Protein AF-A0A6N6SH75-F1 (afdb_monomer_lite)

Structure (mmCIF, N/CA/C/O backbone):
data_AF-A0A6N6SH75-F1
#
_entry.id   AF-A0A6N6SH75-F1
#
loop_
_atom_site.group_PDB
_atom_site.id
_atom_site.type_symbol
_atom_site.label_atom_id
_atom_site.label_alt_id
_atom_site.label_comp_id
_atom_site.label_asym_id
_atom_site.label_entity_id
_atom_site.label_seq_id
_atom_site.pdbx_PDB_ins_code
_atom_site.Cartn_x
_atom_site.Cartn_y
_atom_site.Cartn_z
_atom_site.occupancy
_atom_site.B_iso_or_equiv
_atom_site.auth_seq_id
_atom_site.auth_comp_id
_atom_site.auth_asym_id
_atom_site.auth_atom_id
_atom_site.pdbx_PDB_model_num
ATOM 1 N N . MET A 1 1 ? 6.442 15.340 -22.167 1.00 41.28 1 MET A N 1
ATOM 2 C CA . MET A 1 1 ? 5.627 14.402 -22.969 1.00 41.28 1 MET A CA 1
ATOM 3 C C . MET A 1 1 ? 4.673 13.742 -21.991 1.00 41.28 1 MET A C 1
ATOM 5 O O . MET A 1 1 ? 5.151 13.042 -21.114 1.00 41.28 1 MET A O 1
ATOM 9 N N . VAL A 1 2 ? 3.385 14.087 -22.024 1.00 42.88 2 VAL A N 1
ATOM 10 C CA . VAL A 1 2 ? 2.399 13.571 -21.059 1.00 42.88 2 VAL A CA 1
ATOM 11 C C . VAL A 1 2 ? 2.099 12.123 -21.434 1.00 42.88 2 VAL A C 1
ATOM 13 O O . VAL A 1 2 ? 1.645 11.872 -22.548 1.00 42.88 2 VAL A O 1
ATOM 16 N N . MET A 1 3 ? 2.388 11.175 -20.542 1.00 45.66 3 MET A N 1
ATOM 17 C CA . MET A 1 3 ? 1.937 9.798 -20.711 1.00 45.66 3 MET A CA 1
ATOM 18 C C . MET A 1 3 ? 0.421 9.770 -20.529 1.00 45.66 3 MET A C 1
ATOM 20 O O . MET A 1 3 ? -0.081 9.806 -19.408 1.00 45.66 3 MET A O 1
ATOM 24 N N . GLN A 1 4 ? -0.323 9.748 -21.632 1.00 48.97 4 GLN A N 1
ATOM 25 C CA . GLN A 1 4 ? -1.736 9.409 -21.560 1.00 48.97 4 GLN A CA 1
ATOM 26 C C . GLN A 1 4 ? -1.831 7.902 -21.333 1.00 48.97 4 GLN A C 1
ATOM 28 O O . GLN A 1 4 ? -1.408 7.116 -22.180 1.00 48.97 4 GLN A O 1
ATOM 33 N N . ALA A 1 5 ? -2.330 7.512 -20.159 1.00 52.41 5 ALA A N 1
ATOM 34 C CA . ALA A 1 5 ? -2.765 6.146 -19.920 1.00 52.41 5 ALA A CA 1
ATOM 35 C C . ALA A 1 5 ? -3.809 5.809 -20.988 1.00 52.41 5 ALA A C 1
ATOM 37 O O . ALA A 1 5 ? -4.775 6.554 -21.139 1.00 52.41 5 ALA A O 1
ATOM 38 N N . ASP A 1 6 ? -3.599 4.740 -21.754 1.00 53.56 6 ASP A N 1
ATOM 39 C CA . ASP A 1 6 ? -4.618 4.270 -22.684 1.00 53.56 6 ASP A CA 1
ATOM 40 C C . ASP A 1 6 ? -5.764 3.658 -21.856 1.00 53.56 6 ASP A C 1
ATOM 42 O O . ASP A 1 6 ? -5.556 2.623 -21.211 1.00 53.56 6 ASP A O 1
ATOM 46 N N . PRO A 1 7 ? -6.967 4.262 -21.835 1.00 52.47 7 PRO A N 1
ATOM 47 C CA . PRO A 1 7 ? -8.089 3.739 -21.061 1.00 52.47 7 PRO A CA 1
ATOM 48 C C . PRO A 1 7 ? -8.544 2.351 -21.546 1.00 52.47 7 PRO A C 1
ATOM 50 O O . PRO A 1 7 ? -9.263 1.654 -20.827 1.00 52.47 7 PRO A O 1
ATOM 53 N N . SER A 1 8 ? -8.084 1.894 -22.720 1.00 56.03 8 SER A N 1
ATOM 54 C CA . SER A 1 8 ? -8.333 0.541 -23.227 1.00 56.03 8 SER A CA 1
ATOM 55 C C . SER A 1 8 ? -7.762 -0.573 -22.338 1.00 56.03 8 SER A C 1
ATOM 57 O O . SER A 1 8 ? -8.239 -1.706 -22.407 1.00 56.03 8 SER A O 1
ATOM 59 N N . LEU A 1 9 ? -6.806 -0.263 -21.449 1.00 58.62 9 LEU A N 1
ATOM 60 C CA . LEU A 1 9 ? -6.208 -1.232 -20.521 1.00 58.62 9 LEU A CA 1
ATOM 61 C C . LEU A 1 9 ? -7.244 -1.863 -19.573 1.00 58.62 9 LEU A C 1
ATOM 63 O O . LEU A 1 9 ? -7.082 -3.019 -19.183 1.00 58.62 9 LEU A O 1
ATOM 67 N N . PHE A 1 10 ? -8.316 -1.130 -19.245 1.00 58.97 10 PHE A N 1
ATOM 68 C CA . PHE A 1 10 ? -9.349 -1.554 -18.288 1.00 58.97 10 PHE A CA 1
ATOM 69 C C . PHE A 1 10 ? -10.788 -1.452 -18.825 1.00 58.97 10 PHE A C 1
ATOM 71 O O . PHE A 1 10 ? -11.728 -1.869 -18.145 1.00 58.97 10 PHE A O 1
ATOM 78 N N . ALA A 1 11 ? -10.981 -0.947 -20.049 1.00 52.94 11 ALA A N 1
ATOM 79 C CA . ALA A 1 11 ? -12.293 -0.624 -20.627 1.00 52.94 11 ALA A CA 1
ATOM 80 C C . ALA A 1 11 ? -13.285 -1.804 -20.730 1.00 52.94 11 ALA A C 1
ATOM 82 O O . ALA A 1 11 ? -14.482 -1.584 -20.900 1.00 52.94 11 ALA A O 1
ATOM 83 N N . HIS A 1 12 ? -12.819 -3.052 -20.623 1.00 55.47 12 HIS A N 1
ATOM 84 C CA . HIS A 1 12 ? -13.656 -4.257 -20.716 1.00 55.47 12 HIS A CA 1
ATOM 85 C C . HIS A 1 12 ? -13.972 -4.920 -19.369 1.00 55.47 12 HIS A C 1
ATOM 87 O O . HIS A 1 12 ? -14.556 -6.000 -19.349 1.00 55.47 12 HIS A O 1
ATOM 93 N N . VAL A 1 13 ? -13.575 -4.302 -18.254 1.00 56.38 13 VAL A N 1
ATOM 94 C CA . VAL A 1 13 ? -13.548 -4.971 -16.947 1.00 56.38 13 VAL A CA 1
ATOM 95 C C . VAL A 1 13 ? -14.612 -4.439 -15.977 1.00 56.38 13 VAL A C 1
ATOM 97 O O . VAL A 1 13 ? -15.114 -5.186 -15.140 1.00 56.38 13 VAL A O 1
ATOM 100 N N . ALA A 1 14 ? -15.011 -3.171 -16.105 1.00 61.25 14 ALA A N 1
ATOM 101 C CA . ALA A 1 14 ? -15.915 -2.516 -15.162 1.00 61.25 14 ALA A CA 1
ATOM 102 C C . ALA A 1 14 ? -17.378 -2.969 -15.322 1.00 61.25 14 ALA A C 1
ATOM 104 O O . ALA A 1 14 ? -18.126 -2.434 -16.138 1.00 61.25 14 ALA A O 1
ATOM 105 N N . SER A 1 15 ? -17.794 -3.938 -14.510 1.00 67.69 15 SER A N 1
ATOM 106 C CA . SER A 1 15 ? -19.168 -4.457 -14.458 1.00 67.69 15 SER A CA 1
ATOM 107 C C . SER A 1 15 ? -19.945 -3.944 -13.238 1.00 67.69 15 SER A C 1
ATOM 109 O O . SER A 1 15 ? -21.175 -4.000 -13.229 1.00 67.69 15 SER A O 1
ATOM 111 N N . THR A 1 16 ? -19.248 -3.441 -12.209 1.00 79.12 16 THR A N 1
ATOM 112 C CA . THR A 1 16 ? -19.844 -2.918 -10.965 1.00 79.12 16 THR A CA 1
ATOM 113 C C . THR A 1 16 ? -19.185 -1.604 -10.509 1.00 79.12 16 THR A C 1
ATOM 115 O O . THR A 1 16 ? -18.045 -1.327 -10.896 1.00 79.12 16 THR A O 1
ATOM 118 N N . PRO A 1 17 ? -19.855 -0.786 -9.668 1.00 78.31 17 PRO A N 1
ATOM 119 C CA . PRO A 1 17 ? -19.279 0.447 -9.115 1.00 78.31 17 PRO A CA 1
ATOM 120 C C . PRO A 1 17 ? -17.969 0.237 -8.340 1.00 78.31 17 PRO A C 1
ATOM 122 O O . PRO A 1 17 ? -17.066 1.068 -8.406 1.00 78.31 17 PRO A O 1
ATOM 125 N N . GLU A 1 18 ? -17.829 -0.885 -7.636 1.00 77.75 18 GLU A N 1
ATOM 126 C CA . GLU A 1 18 ? -16.611 -1.238 -6.900 1.00 77.75 18 GLU A CA 1
ATOM 127 C C . GLU A 1 18 ? -15.439 -1.480 -7.854 1.00 77.75 18 GLU A C 1
ATOM 129 O O . GLU A 1 18 ? -14.319 -1.049 -7.586 1.00 77.75 18 GLU A O 1
ATOM 134 N N . GLN A 1 19 ? -15.692 -2.122 -8.997 1.00 79.25 19 GLN A N 1
ATOM 135 C CA . GLN A 1 19 ? -14.670 -2.335 -10.020 1.00 79.25 19 GLN A CA 1
ATOM 136 C C . GLN A 1 19 ? -14.250 -1.019 -10.679 1.00 79.25 19 GLN A C 1
ATOM 138 O O . GLN A 1 19 ? -13.064 -0.836 -10.942 1.00 79.25 19 GLN A O 1
ATOM 143 N N . VAL A 1 20 ? -15.187 -0.083 -10.882 1.00 76.31 20 VAL A N 1
ATOM 144 C CA . VAL A 1 20 ? -14.868 1.278 -11.347 1.00 76.31 20 VAL A CA 1
ATOM 145 C C . VAL A 1 20 ? -13.926 1.968 -10.362 1.00 76.31 20 VAL A C 1
ATOM 147 O O . VAL A 1 20 ? -12.883 2.460 -10.776 1.00 76.31 20 VAL A O 1
ATOM 150 N N . LEU A 1 21 ? -14.229 1.937 -9.059 1.00 79.50 21 LEU A N 1
ATOM 151 C CA . LEU A 1 21 ? -13.360 2.528 -8.036 1.00 79.50 21 LEU A CA 1
ATOM 152 C C . LEU A 1 21 ? -11.950 1.922 -8.055 1.00 79.50 21 LEU A C 1
ATOM 154 O O . LEU A 1 21 ? -10.962 2.646 -7.969 1.00 79.50 21 LEU A O 1
ATOM 158 N N . ILE A 1 22 ? -11.845 0.598 -8.179 1.00 79.75 22 ILE A N 1
ATOM 159 C CA . ILE A 1 22 ? -10.547 -0.082 -8.248 1.00 79.75 22 ILE A CA 1
ATOM 160 C C . ILE A 1 22 ? -9.762 0.355 -9.490 1.00 79.75 22 ILE A C 1
ATOM 162 O O . ILE A 1 22 ? -8.563 0.614 -9.394 1.00 79.75 22 ILE A O 1
ATOM 166 N N . ILE A 1 23 ? -10.426 0.461 -10.643 1.00 76.62 23 ILE A N 1
ATOM 167 C CA . ILE A 1 23 ? -9.802 0.930 -11.885 1.00 76.62 23 ILE A CA 1
ATOM 168 C C . ILE A 1 23 ? -9.304 2.368 -11.726 1.00 76.62 23 ILE A C 1
ATOM 170 O O . ILE A 1 23 ? -8.176 2.646 -12.118 1.00 76.62 23 ILE A O 1
ATOM 174 N N . GLU A 1 24 ? -10.074 3.253 -11.093 1.00 76.50 24 GLU A N 1
ATOM 175 C CA . GLU A 1 24 ? -9.647 4.630 -10.811 1.00 76.50 24 GLU A CA 1
ATOM 176 C C . GLU A 1 24 ? -8.410 4.681 -9.902 1.00 76.50 24 GLU A C 1
ATOM 178 O O . GLU A 1 24 ? -7.480 5.435 -10.174 1.00 76.50 24 GLU A O 1
ATOM 183 N N . VAL A 1 25 ? -8.331 3.833 -8.867 1.00 84.88 25 VAL A N 1
ATOM 184 C CA . VAL A 1 25 ? -7.130 3.730 -8.012 1.00 84.88 25 VAL A CA 1
ATOM 185 C C . VAL A 1 25 ? -5.909 3.285 -8.822 1.00 84.88 25 VAL A C 1
ATOM 187 O O . VAL A 1 25 ? -4.819 3.834 -8.657 1.00 84.88 25 VAL A O 1
ATOM 190 N N . LEU A 1 26 ? -6.078 2.308 -9.717 1.00 84.06 26 LEU A N 1
ATOM 191 C CA . LEU A 1 26 ? -5.003 1.843 -10.595 1.00 84.06 26 LEU A CA 1
ATOM 192 C C . LEU A 1 26 ? -4.592 2.934 -11.597 1.00 84.06 26 LEU A C 1
ATOM 194 O O . LEU A 1 26 ? -3.402 3.175 -11.779 1.00 84.06 26 LEU A O 1
ATOM 198 N N . LEU A 1 27 ? -5.544 3.629 -12.219 1.00 80.38 27 LEU A N 1
ATOM 199 C CA . LEU A 1 27 ? -5.259 4.727 -13.145 1.00 80.38 27 LEU A CA 1
ATOM 200 C C . LEU A 1 27 ? -4.560 5.893 -12.446 1.00 80.38 27 LEU A C 1
ATOM 202 O O . LEU A 1 27 ? -3.592 6.419 -12.991 1.00 80.38 27 LEU A O 1
ATOM 206 N N . LEU A 1 28 ? -4.978 6.248 -11.230 1.00 84.31 28 LEU A N 1
ATOM 207 C CA . LEU A 1 28 ? -4.316 7.264 -10.416 1.00 84.31 28 LEU A CA 1
ATOM 208 C C . LEU A 1 28 ? -2.853 6.889 -10.155 1.00 84.31 28 LEU A C 1
ATOM 210 O O . LEU A 1 28 ? -1.958 7.651 -10.510 1.00 84.31 28 LEU A O 1
ATOM 214 N N . ALA A 1 29 ? -2.600 5.672 -9.664 1.00 86.69 29 ALA A N 1
ATOM 215 C CA . ALA A 1 29 ? -1.239 5.186 -9.440 1.00 86.69 29 ALA A CA 1
ATOM 216 C C . ALA A 1 29 ? -0.402 5.156 -10.732 1.00 86.69 29 ALA A C 1
ATOM 218 O O . ALA A 1 29 ? 0.823 5.238 -10.689 1.00 86.69 29 ALA A O 1
ATOM 219 N N . PHE A 1 30 ? -1.025 4.982 -11.901 1.00 83.25 30 PHE A N 1
ATOM 220 C CA . PHE A 1 30 ? -0.339 5.071 -13.190 1.00 83.25 30 PHE A CA 1
ATOM 221 C C . PHE A 1 30 ? -0.034 6.523 -13.581 1.00 83.25 30 PHE A C 1
ATOM 223 O O . PHE A 1 30 ? 1.071 6.814 -14.034 1.00 83.25 30 PHE A O 1
ATOM 230 N N . HIS A 1 31 ? -0.972 7.449 -13.385 1.00 81.81 31 HIS A N 1
ATOM 231 C CA . HIS A 1 31 ? -0.759 8.875 -13.637 1.00 81.81 31 HIS A CA 1
ATOM 232 C C . HIS A 1 31 ? 0.325 9.470 -12.734 1.00 81.81 31 HIS A C 1
ATOM 234 O O . HIS A 1 31 ? 1.144 10.263 -13.206 1.00 81.81 31 HIS A O 1
ATOM 240 N N . ASP A 1 32 ? 0.398 9.017 -11.484 1.00 87.38 32 ASP A N 1
ATOM 241 C CA . ASP A 1 32 ? 1.394 9.445 -10.502 1.00 87.38 32 ASP A CA 1
ATOM 242 C C . ASP A 1 32 ? 2.841 9.136 -10.925 1.00 87.38 32 ASP A C 1
ATOM 244 O O . ASP A 1 32 ? 3.768 9.821 -10.491 1.00 87.38 32 ASP A O 1
ATOM 248 N N . LEU A 1 33 ? 3.061 8.205 -11.866 1.00 83.44 33 LEU A N 1
ATOM 249 C CA . LEU A 1 33 ? 4.378 7.987 -12.487 1.00 83.44 33 LEU A CA 1
ATOM 250 C C . LEU A 1 33 ? 4.914 9.237 -13.202 1.00 83.44 33 LEU A C 1
ATOM 252 O O . LEU A 1 33 ? 6.126 9.400 -13.338 1.00 83.44 33 LEU A O 1
ATOM 256 N N . SER A 1 34 ? 4.019 10.108 -13.675 1.00 82.19 34 SER A N 1
ATOM 257 C CA . SER A 1 34 ? 4.353 11.375 -14.335 1.00 82.19 34 SER A CA 1
ATOM 258 C C . SER A 1 34 ? 4.268 12.585 -13.399 1.00 82.19 34 SER A C 1
ATOM 260 O O . SER A 1 34 ? 4.419 13.712 -13.868 1.00 82.19 34 SER A O 1
ATOM 262 N N . SER A 1 35 ? 4.013 12.382 -12.101 1.00 79.38 35 SER A N 1
ATOM 263 C CA . SER A 1 35 ? 3.948 13.469 -11.119 1.00 79.38 35 SER A CA 1
ATOM 264 C C . SER A 1 35 ? 5.274 14.225 -11.059 1.00 79.38 35 SER A C 1
ATOM 266 O O . SER A 1 35 ? 6.336 13.615 -11.170 1.00 79.38 35 SER A O 1
ATOM 268 N N . GLU A 1 36 ? 5.239 15.545 -10.861 1.00 83.75 36 GLU A N 1
ATOM 269 C CA . GLU A 1 36 ? 6.446 16.358 -10.637 1.00 83.75 36 GLU A CA 1
ATOM 270 C C . GLU A 1 36 ? 7.033 16.129 -9.233 1.00 83.75 36 GLU A C 1
ATOM 272 O O . GLU A 1 36 ? 8.240 16.287 -9.028 1.00 83.75 36 GLU A O 1
ATOM 277 N N . HIS A 1 37 ? 6.197 15.677 -8.297 1.00 79.69 37 HIS A N 1
ATOM 278 C CA . HIS A 1 37 ? 6.549 15.376 -6.915 1.00 79.69 37 HIS A CA 1
ATOM 279 C C . HIS A 1 37 ? 7.263 14.017 -6.812 1.00 79.69 37 HIS A C 1
ATOM 281 O O . HIS A 1 37 ? 6.711 12.977 -7.174 1.00 79.69 37 HIS A O 1
ATOM 287 N N . GLU A 1 38 ? 8.516 14.029 -6.344 1.00 80.75 38 GLU A N 1
ATOM 288 C CA . GLU A 1 38 ? 9.392 12.844 -6.288 1.00 80.75 38 GLU A CA 1
ATOM 289 C C . GLU A 1 38 ? 8.875 11.752 -5.344 1.00 80.75 38 GLU A C 1
ATOM 291 O O . GLU A 1 38 ? 9.011 10.571 -5.639 1.00 80.75 38 GLU A O 1
ATOM 296 N N . ASP A 1 39 ? 8.271 12.132 -4.224 1.00 83.69 39 ASP A N 1
ATOM 297 C CA . ASP A 1 39 ? 7.631 11.235 -3.262 1.00 83.69 39 ASP A CA 1
ATOM 298 C C . ASP A 1 39 ? 6.458 10.475 -3.892 1.00 83.69 39 ASP A C 1
ATOM 300 O O . ASP A 1 39 ? 6.464 9.244 -3.899 1.00 83.69 39 ASP A O 1
ATOM 304 N N . ILE A 1 40 ? 5.527 11.196 -4.521 1.00 81.31 40 ILE A N 1
ATOM 305 C CA . ILE A 1 40 ? 4.378 10.608 -5.231 1.00 81.31 40 ILE A CA 1
ATOM 306 C C . ILE A 1 40 ? 4.858 9.682 -6.356 1.00 81.31 40 ILE A C 1
ATOM 308 O O . ILE A 1 40 ? 4.436 8.529 -6.466 1.00 81.31 40 ILE A O 1
ATOM 312 N N . ARG A 1 41 ? 5.805 10.161 -7.170 1.00 87.19 41 ARG A N 1
ATOM 313 C CA . ARG A 1 41 ? 6.372 9.390 -8.279 1.00 87.19 41 ARG A CA 1
ATOM 314 C C . ARG A 1 41 ? 7.091 8.129 -7.795 1.00 87.19 41 ARG A C 1
ATOM 316 O O . ARG A 1 41 ? 6.937 7.069 -8.397 1.00 87.19 41 ARG A O 1
ATOM 323 N N . SER A 1 42 ? 7.853 8.213 -6.707 1.00 83.75 42 SER A N 1
ATOM 324 C CA . SER A 1 42 ? 8.573 7.078 -6.114 1.00 83.75 42 SER A CA 1
ATOM 325 C C . SER A 1 42 ? 7.624 6.014 -5.552 1.00 83.75 42 SER A C 1
ATOM 327 O O . SER A 1 42 ? 7.858 4.809 -5.721 1.00 83.75 42 SER A O 1
ATOM 329 N N . GLU A 1 43 ? 6.511 6.428 -4.942 1.00 86.88 43 GLU A N 1
ATOM 330 C CA . GLU A 1 43 ? 5.462 5.510 -4.493 1.00 86.88 43 GLU A CA 1
ATOM 331 C C . GLU A 1 43 ? 4.774 4.817 -5.669 1.00 86.88 43 GLU A C 1
ATOM 333 O O . GLU A 1 43 ? 4.656 3.592 -5.654 1.00 86.88 43 GLU A O 1
ATOM 338 N N . ALA A 1 44 ? 4.422 5.549 -6.727 1.00 88.12 44 ALA A N 1
ATOM 339 C CA . ALA A 1 44 ? 3.858 4.980 -7.951 1.00 88.12 44 ALA A CA 1
ATOM 340 C C . ALA A 1 44 ? 4.815 3.984 -8.627 1.00 88.12 44 ALA A C 1
ATOM 342 O O . ALA A 1 44 ? 4.424 2.876 -9.009 1.00 88.12 44 ALA A O 1
ATOM 343 N N . VAL A 1 45 ? 6.104 4.328 -8.709 1.00 87.81 45 VAL A N 1
ATOM 344 C CA . VAL A 1 45 ? 7.150 3.416 -9.188 1.00 87.81 45 VAL A CA 1
ATOM 345 C C . VAL A 1 45 ? 7.207 2.171 -8.314 1.00 87.81 45 VAL A C 1
ATOM 347 O O . VAL A 1 45 ? 7.272 1.064 -8.845 1.00 87.81 45 VAL A O 1
ATOM 350 N N . SER A 1 46 ? 7.153 2.303 -6.990 1.00 89.62 46 SER A N 1
ATOM 351 C CA . SER A 1 46 ? 7.144 1.159 -6.071 1.00 89.62 46 SER A CA 1
ATOM 352 C C . SER A 1 46 ? 5.887 0.304 -6.244 1.00 89.62 46 SER A C 1
ATOM 354 O O . SER A 1 46 ? 5.977 -0.929 -6.266 1.00 89.62 46 SER A O 1
ATOM 356 N N . PHE A 1 47 ? 4.734 0.950 -6.429 1.00 92.12 47 PHE A N 1
ATOM 357 C CA . PHE A 1 47 ? 3.449 0.313 -6.671 1.00 92.12 47 PHE A CA 1
ATOM 358 C C . PHE A 1 47 ? 3.472 -0.552 -7.919 1.00 92.12 47 PHE A C 1
ATOM 360 O O . PHE A 1 47 ? 3.050 -1.700 -7.845 1.00 92.12 47 PHE A O 1
ATOM 367 N N . TRP A 1 48 ? 4.021 -0.070 -9.033 1.00 89.31 48 TRP A N 1
ATOM 368 C CA . TRP A 1 48 ? 4.058 -0.828 -10.283 1.00 89.31 48 TRP A CA 1
ATOM 369 C C . TRP A 1 48 ? 5.277 -1.742 -10.413 1.00 89.31 48 TRP A C 1
ATOM 371 O O . TRP A 1 48 ? 5.173 -2.872 -10.874 1.00 89.31 48 TRP A O 1
ATOM 381 N N . SER A 1 49 ? 6.465 -1.321 -9.999 1.00 85.81 49 SER A N 1
ATOM 382 C CA . SER A 1 49 ? 7.681 -2.101 -10.263 1.00 85.81 49 SER A CA 1
ATOM 383 C C . SER A 1 49 ? 7.872 -3.266 -9.291 1.00 85.81 49 SER A C 1
ATOM 385 O O . SER A 1 49 ? 8.400 -4.314 -9.695 1.00 85.81 49 SER A O 1
ATOM 387 N N . SER A 1 50 ? 7.413 -3.130 -8.040 1.00 87.31 50 SER A N 1
ATOM 388 C CA . SER A 1 50 ? 7.758 -4.086 -6.994 1.00 87.31 50 SER A CA 1
ATOM 389 C C . SER A 1 50 ? 7.177 -5.480 -7.249 1.00 87.31 50 SER A C 1
ATOM 391 O O . SER A 1 50 ? 5.994 -5.654 -7.564 1.00 87.31 50 SER A O 1
ATOM 393 N N . ARG A 1 51 ? 8.023 -6.503 -7.080 1.00 84.12 51 ARG A N 1
ATOM 394 C CA . ARG A 1 51 ? 7.647 -7.925 -7.170 1.00 84.12 51 ARG A CA 1
ATOM 395 C C . ARG A 1 51 ? 7.167 -8.493 -5.826 1.00 84.12 51 ARG A C 1
ATOM 397 O O . ARG A 1 51 ? 6.562 -9.565 -5.793 1.00 84.12 51 ARG A O 1
ATOM 404 N N . ASN A 1 52 ? 7.433 -7.804 -4.718 1.00 84.75 52 ASN A N 1
ATOM 405 C CA . ASN A 1 52 ? 7.223 -8.300 -3.360 1.00 84.75 52 ASN A CA 1
ATOM 406 C C . ASN A 1 52 ? 6.985 -7.131 -2.381 1.00 84.75 52 ASN A C 1
ATOM 408 O O . ASN A 1 52 ? 7.247 -5.974 -2.687 1.00 84.75 52 ASN A O 1
ATOM 412 N N . GLY A 1 53 ? 6.452 -7.424 -1.194 1.00 87.25 53 GLY A N 1
ATOM 413 C CA . GLY A 1 53 ? 6.104 -6.405 -0.194 1.00 87.25 53 GLY A CA 1
ATOM 414 C C . GLY A 1 53 ? 4.635 -5.978 -0.236 1.00 87.25 53 GLY A C 1
ATOM 415 O O . GLY A 1 53 ? 3.799 -6.628 -0.862 1.00 87.25 53 GLY A O 1
ATOM 416 N N . GLU A 1 54 ? 4.301 -4.922 0.504 1.00 87.25 54 GLU A N 1
ATOM 417 C CA . GLU A 1 54 ? 2.916 -4.462 0.686 1.00 87.25 54 GLU A CA 1
ATOM 418 C C . GLU A 1 54 ? 2.295 -3.946 -0.601 1.00 87.25 54 GLU A C 1
ATOM 420 O O . GLU A 1 54 ? 1.216 -4.405 -0.963 1.00 87.25 54 GLU A O 1
ATOM 425 N N . TRP A 1 55 ? 3.018 -3.118 -1.349 1.00 91.19 55 TRP A N 1
ATOM 426 C CA . TRP A 1 55 ? 2.532 -2.603 -2.623 1.00 91.19 55 TRP A CA 1
ATOM 427 C C . TRP A 1 55 ? 2.217 -3.695 -3.642 1.00 91.19 55 TRP A C 1
ATOM 429 O O . TRP A 1 55 ? 1.136 -3.702 -4.223 1.00 91.19 55 TRP A O 1
ATOM 439 N N . ALA A 1 56 ? 3.103 -4.684 -3.788 1.00 89.94 56 ALA A N 1
ATOM 440 C CA . ALA A 1 56 ? 2.857 -5.821 -4.671 1.00 89.94 56 ALA A CA 1
ATOM 441 C C . ALA A 1 56 ? 1.639 -6.652 -4.222 1.00 89.94 56 ALA A C 1
ATOM 443 O O . ALA A 1 56 ? 0.872 -7.119 -5.058 1.00 89.94 56 ALA A O 1
ATOM 444 N N . ARG A 1 57 ? 1.432 -6.829 -2.906 1.00 91.31 57 ARG A N 1
ATOM 445 C CA . ARG A 1 57 ? 0.237 -7.511 -2.370 1.00 91.31 57 ARG A CA 1
ATOM 446 C C . ARG A 1 57 ? -1.039 -6.715 -2.638 1.00 91.31 57 ARG A C 1
ATOM 448 O O . ARG A 1 57 ? -2.027 -7.306 -3.057 1.00 91.31 57 ARG A O 1
ATOM 455 N N . HIS A 1 58 ? -1.005 -5.403 -2.421 1.00 91.19 58 HIS A N 1
ATOM 456 C CA . HIS A 1 58 ? -2.152 -4.524 -2.622 1.00 91.19 58 HIS A CA 1
ATOM 457 C C . HIS A 1 58 ? -2.551 -4.471 -4.101 1.00 91.19 58 HIS A C 1
ATOM 459 O O . HIS A 1 58 ? -3.708 -4.698 -4.431 1.00 91.19 58 HIS A O 1
ATOM 465 N N . ARG A 1 59 ? -1.579 -4.294 -5.003 1.00 94.44 59 ARG A N 1
ATOM 466 C CA . ARG A 1 59 ? -1.799 -4.329 -6.453 1.00 94.44 59 ARG A CA 1
ATOM 467 C C . ARG A 1 59 ? -2.416 -5.652 -6.911 1.00 94.44 59 ARG A C 1
ATOM 469 O O . ARG A 1 59 ? -3.420 -5.632 -7.612 1.00 94.44 59 ARG A O 1
ATOM 476 N N . ARG A 1 60 ? -1.878 -6.798 -6.469 1.00 93.56 60 ARG A N 1
ATOM 477 C CA . ARG A 1 60 ? -2.445 -8.128 -6.774 1.00 93.56 60 ARG A CA 1
ATOM 478 C C . ARG A 1 60 ? -3.882 -8.280 -6.297 1.00 93.56 60 ARG A C 1
ATOM 480 O O . ARG A 1 60 ? -4.685 -8.866 -7.010 1.00 93.56 60 ARG A O 1
ATOM 487 N N . LEU A 1 61 ? -4.191 -7.777 -5.101 1.00 92.06 61 LEU A N 1
ATOM 488 C CA . LEU A 1 61 ? -5.549 -7.799 -4.566 1.00 92.06 61 LEU A CA 1
ATOM 489 C C . LEU A 1 61 ? -6.490 -6.944 -5.424 1.00 92.06 61 LEU A C 1
ATOM 491 O O . LEU A 1 61 ? -7.556 -7.412 -5.799 1.00 92.06 61 LEU A O 1
ATOM 495 N N . LEU A 1 62 ? -6.093 -5.717 -5.767 1.00 88.62 62 LEU A N 1
ATOM 496 C CA . LEU A 1 62 ? -6.899 -4.842 -6.621 1.00 88.62 62 LEU A CA 1
ATOM 497 C C . LEU A 1 62 ? -7.144 -5.473 -7.996 1.00 88.62 62 LEU A C 1
ATOM 499 O O . LEU A 1 62 ? -8.285 -5.544 -8.442 1.00 88.62 62 LEU A O 1
ATOM 503 N N . LEU A 1 63 ? -6.096 -5.996 -8.637 1.00 88.31 63 LEU A N 1
ATOM 504 C CA . LEU A 1 63 ? -6.208 -6.663 -9.934 1.00 88.31 63 LEU A CA 1
ATOM 505 C C . LEU A 1 63 ? -7.101 -7.910 -9.861 1.00 88.31 63 LEU A C 1
ATOM 507 O O . LEU A 1 63 ? -7.964 -8.082 -10.718 1.00 88.31 63 LEU A O 1
ATOM 511 N N . SER A 1 64 ? -6.979 -8.737 -8.817 1.00 90.75 64 SER A N 1
ATOM 512 C CA . SER A 1 64 ? -7.800 -9.947 -8.690 1.00 90.75 64 SER A CA 1
ATOM 513 C C . SER A 1 64 ? -9.284 -9.644 -8.467 1.00 90.75 64 SER A C 1
ATOM 515 O O . SER A 1 64 ? -10.133 -10.362 -8.994 1.00 90.75 64 SER A O 1
ATOM 517 N N . LEU A 1 65 ? -9.613 -8.555 -7.763 1.00 84.19 65 LEU A N 1
ATOM 518 C CA . LEU A 1 65 ? -10.994 -8.093 -7.561 1.00 84.19 65 LEU A CA 1
ATOM 519 C C . LEU A 1 65 ? -11.674 -7.645 -8.864 1.00 84.19 65 LEU A C 1
ATOM 521 O O . LEU A 1 65 ? -12.900 -7.704 -8.978 1.00 84.19 65 LEU A O 1
ATOM 525 N N . ILE A 1 66 ? -10.886 -7.243 -9.859 1.00 85.69 66 ILE A N 1
ATOM 526 C CA . ILE A 1 66 ? -11.364 -6.935 -11.210 1.00 85.69 66 ILE A CA 1
ATOM 527 C C . ILE A 1 66 ? -11.095 -8.088 -12.196 1.00 85.69 66 ILE A C 1
ATOM 529 O O . ILE A 1 66 ? -11.236 -7.927 -13.399 1.00 85.69 66 ILE A O 1
ATOM 533 N N . GLY A 1 67 ? -10.727 -9.278 -11.709 1.00 82.06 67 GLY A N 1
ATOM 534 C CA . GLY A 1 67 ? -10.528 -10.467 -12.544 1.00 82.06 67 GLY A CA 1
ATOM 535 C C . GLY A 1 67 ? -9.282 -10.425 -13.435 1.00 82.06 67 GLY A C 1
ATOM 536 O O . GLY A 1 67 ? -9.214 -11.154 -14.424 1.00 82.06 67 GLY A O 1
ATOM 537 N N . LEU A 1 68 ? -8.302 -9.583 -13.104 1.00 83.38 68 LEU A N 1
ATOM 538 C CA . LEU A 1 68 ? -7.028 -9.484 -13.808 1.00 83.38 68 LEU A CA 1
ATOM 539 C C . LEU A 1 68 ? -5.908 -10.200 -13.047 1.00 83.38 68 LEU A C 1
ATOM 541 O O . LEU A 1 68 ? -5.818 -10.147 -11.821 1.00 83.38 68 LEU A O 1
ATOM 545 N N . ASP A 1 69 ? -5.022 -10.838 -13.807 1.00 84.19 69 ASP A N 1
ATOM 546 C CA . ASP A 1 69 ? -3.816 -11.476 -13.287 1.00 84.19 69 ASP A CA 1
ATOM 547 C C . ASP A 1 69 ? -2.631 -10.494 -13.309 1.00 84.19 69 ASP A C 1
ATOM 549 O O . ASP A 1 69 ? -2.289 -9.935 -14.356 1.00 84.19 69 ASP A O 1
ATOM 553 N N . ASP A 1 70 ? -1.990 -10.302 -12.153 1.00 86.62 70 ASP A N 1
ATOM 554 C CA . ASP A 1 70 ? -0.802 -9.453 -11.979 1.00 86.62 70 ASP A CA 1
ATOM 555 C C . ASP A 1 70 ? 0.315 -9.866 -12.942 1.00 86.62 70 ASP A C 1
ATOM 557 O O . ASP A 1 70 ? 0.916 -9.014 -13.598 1.00 86.62 70 ASP A O 1
ATOM 561 N N . ASP A 1 71 ? 0.544 -11.169 -13.113 1.00 85.50 71 ASP A N 1
ATOM 562 C CA . ASP A 1 71 ? 1.625 -11.668 -13.966 1.00 85.50 71 ASP A CA 1
ATOM 563 C C . ASP A 1 71 ? 1.363 -11.406 -15.461 1.00 85.50 71 ASP A C 1
ATOM 565 O O . ASP A 1 71 ? 2.307 -11.237 -16.239 1.00 85.50 71 ASP A O 1
ATOM 569 N N . ALA A 1 72 ? 0.094 -11.283 -15.865 1.00 79.81 72 ALA A N 1
ATOM 570 C CA . ALA A 1 72 ? -0.301 -10.934 -17.230 1.00 79.81 72 ALA A CA 1
ATOM 571 C C . ALA A 1 72 ? -0.301 -9.414 -17.486 1.00 79.81 72 ALA A C 1
ATOM 573 O O . ALA A 1 72 ? 0.035 -8.965 -18.588 1.00 79.81 72 ALA A O 1
ATOM 574 N N . VAL A 1 73 ? -0.671 -8.613 -16.482 1.00 80.69 73 VAL A N 1
ATOM 575 C CA . VAL A 1 73 ? -0.772 -7.145 -16.583 1.00 80.69 73 VAL A CA 1
ATOM 576 C C . VAL A 1 73 ? 0.600 -6.483 -16.482 1.00 80.69 73 VAL A C 1
ATOM 578 O O . VAL A 1 73 ? 0.919 -5.571 -17.252 1.00 80.69 73 VAL A O 1
ATOM 581 N N . MET A 1 74 ? 1.448 -6.954 -15.568 1.00 85.31 74 MET A N 1
ATOM 582 C CA . MET A 1 74 ? 2.684 -6.258 -15.226 1.00 85.31 74 MET A CA 1
ATOM 583 C C . MET A 1 74 ? 3.700 -6.108 -16.366 1.00 85.31 74 MET A C 1
ATOM 585 O O . MET A 1 74 ? 4.324 -5.047 -16.444 1.00 85.31 74 MET A O 1
ATOM 589 N N . PRO A 1 75 ? 3.893 -7.084 -17.274 1.00 79.25 75 PRO A N 1
ATOM 590 C CA . PRO A 1 75 ? 4.760 -6.894 -18.434 1.00 79.25 75 PRO A CA 1
ATOM 591 C C . PRO A 1 75 ? 4.318 -5.727 -19.327 1.00 79.25 75 PRO A C 1
ATOM 593 O O . PRO A 1 75 ? 5.165 -4.984 -19.816 1.00 79.25 75 PRO A O 1
ATOM 596 N N . ARG A 1 76 ? 3.003 -5.526 -19.497 1.00 77.69 76 ARG A N 1
ATOM 597 C CA . ARG A 1 76 ? 2.445 -4.436 -20.315 1.00 77.69 76 ARG A CA 1
ATOM 598 C C . ARG A 1 76 ? 2.640 -3.087 -19.643 1.00 77.69 76 ARG A C 1
ATOM 600 O O . ARG A 1 76 ? 3.103 -2.156 -20.284 1.00 77.69 76 ARG A O 1
ATOM 607 N N . VAL A 1 77 ? 2.357 -3.003 -18.344 1.00 78.12 77 VAL A N 1
ATOM 608 C CA . VAL A 1 77 ? 2.571 -1.768 -17.578 1.00 78.12 77 VAL A CA 1
ATOM 609 C C . VAL A 1 77 ? 4.051 -1.387 -17.561 1.00 78.12 77 VAL A C 1
ATOM 611 O O . VAL A 1 77 ? 4.388 -0.237 -17.813 1.00 78.12 77 VAL A O 1
ATOM 614 N N . ARG A 1 78 ? 4.958 -2.348 -17.347 1.00 79.31 78 ARG A N 1
ATOM 615 C CA . ARG A 1 78 ? 6.407 -2.091 -17.375 1.00 79.31 78 ARG A CA 1
ATOM 616 C C . ARG A 1 78 ? 6.908 -1.611 -18.731 1.00 79.31 78 ARG A C 1
ATOM 618 O O . ARG A 1 78 ? 7.797 -0.779 -18.749 1.00 79.31 78 ARG A O 1
ATOM 625 N N . ALA A 1 79 ? 6.336 -2.096 -19.833 1.00 73.94 79 ALA A N 1
ATOM 626 C CA . ALA A 1 79 ? 6.673 -1.604 -21.169 1.00 73.94 79 ALA A CA 1
ATOM 627 C C . ALA A 1 79 ? 6.253 -0.140 -21.396 1.00 73.94 79 ALA A C 1
ATOM 629 O O . ALA A 1 79 ? 6.766 0.508 -22.304 1.00 73.94 79 ALA A O 1
ATOM 630 N N . LEU A 1 80 ? 5.318 0.372 -20.590 1.00 71.31 80 LEU A N 1
ATOM 631 C CA . LEU A 1 80 ? 4.893 1.768 -20.624 1.00 71.31 80 LEU A CA 1
ATOM 632 C C . LEU A 1 80 ? 5.730 2.640 -19.677 1.00 71.31 80 LEU A C 1
ATOM 634 O O . LEU A 1 80 ? 5.913 3.817 -19.959 1.00 71.31 80 LEU A O 1
ATOM 638 N N . ILE A 1 81 ? 6.265 2.089 -18.582 1.00 73.56 81 ILE A N 1
ATOM 639 C CA . ILE A 1 81 ? 7.107 2.837 -17.637 1.00 73.56 81 ILE A CA 1
ATOM 640 C C . ILE A 1 81 ? 8.456 3.172 -18.297 1.00 73.56 81 ILE A C 1
ATOM 642 O O . ILE A 1 81 ? 9.154 2.260 -18.736 1.00 73.56 81 ILE A O 1
ATOM 646 N N . PRO A 1 82 ? 8.876 4.450 -18.330 1.00 67.81 82 PRO A N 1
ATOM 647 C CA . PRO A 1 82 ? 10.198 4.827 -18.815 1.00 67.81 82 PRO A CA 1
ATOM 648 C C . PRO A 1 82 ? 11.326 4.092 -18.074 1.00 67.81 82 PRO A C 1
ATOM 650 O O . PRO A 1 82 ? 11.362 4.102 -16.845 1.00 67.81 82 PRO A O 1
ATOM 653 N N . ASP A 1 83 ? 12.295 3.534 -18.808 1.00 65.50 83 ASP A N 1
ATOM 654 C CA . ASP A 1 83 ? 13.391 2.722 -18.242 1.00 65.50 83 ASP A CA 1
ATOM 655 C C . ASP A 1 83 ? 14.162 3.415 -17.104 1.00 65.50 83 ASP A C 1
ATOM 657 O O . ASP A 1 83 ? 14.606 2.763 -16.163 1.00 65.50 83 ASP A O 1
ATOM 661 N N . HIS A 1 84 ? 14.290 4.746 -17.149 1.00 64.06 84 HIS A N 1
ATOM 662 C CA . HIS A 1 84 ? 14.983 5.533 -16.122 1.00 64.06 84 HIS A CA 1
ATOM 663 C C . HIS A 1 84 ? 14.242 5.604 -14.774 1.00 64.06 84 HIS A C 1
ATOM 665 O O . HIS A 1 84 ? 14.838 6.012 -13.781 1.00 64.06 84 HIS A O 1
ATOM 671 N N . LEU A 1 85 ? 12.962 5.219 -14.733 1.00 58.16 85 LEU A N 1
ATOM 672 C CA . LEU A 1 85 ? 12.148 5.124 -13.518 1.00 58.16 85 LEU A CA 1
ATOM 673 C C . LEU A 1 85 ? 12.108 3.702 -12.952 1.00 58.16 85 LEU A C 1
ATOM 675 O O . LEU A 1 85 ? 11.617 3.503 -11.845 1.00 58.16 85 LEU A O 1
ATOM 679 N N . ILE A 1 86 ? 12.618 2.704 -13.677 1.00 59.38 86 ILE A N 1
ATOM 680 C CA . ILE A 1 86 ? 12.718 1.337 -13.172 1.00 59.38 86 ILE A CA 1
ATOM 681 C C . ILE A 1 86 ? 13.969 1.278 -12.289 1.00 59.38 86 ILE A C 1
ATOM 683 O O . ILE A 1 86 ? 15.079 1.408 -12.811 1.00 59.38 86 ILE A O 1
ATOM 687 N N . PRO A 1 87 ? 13.842 1.088 -10.962 1.00 54.19 87 PRO A N 1
ATOM 688 C CA . PRO A 1 87 ? 15.010 1.029 -10.100 1.00 54.19 87 PRO A CA 1
ATOM 689 C C . PRO A 1 87 ? 15.917 -0.119 -10.558 1.00 54.19 87 PRO A C 1
ATOM 691 O O . PRO A 1 87 ? 15.522 -1.289 -10.540 1.00 54.19 87 PRO A O 1
ATOM 694 N N . VAL A 1 88 ? 17.136 0.227 -10.983 1.00 50.19 88 VAL A N 1
ATOM 695 C CA . VAL A 1 88 ? 18.203 -0.738 -11.266 1.00 50.19 88 VAL A CA 1
ATOM 696 C C . VAL A 1 88 ? 18.381 -1.572 -10.004 1.00 50.19 88 VAL A C 1
ATOM 698 O O . VAL A 1 88 ? 18.554 -1.013 -8.920 1.00 50.19 88 VAL A O 1
ATOM 701 N N . ALA A 1 89 ? 18.275 -2.897 -10.130 1.00 45.19 89 ALA A N 1
ATOM 702 C CA . ALA A 1 89 ? 18.366 -3.804 -8.993 1.00 45.19 89 ALA A CA 1
ATOM 703 C C . ALA A 1 89 ? 19.621 -3.462 -8.162 1.00 45.19 89 ALA A C 1
ATOM 705 O O . ALA A 1 89 ? 20.729 -3.554 -8.695 1.00 45.19 89 AL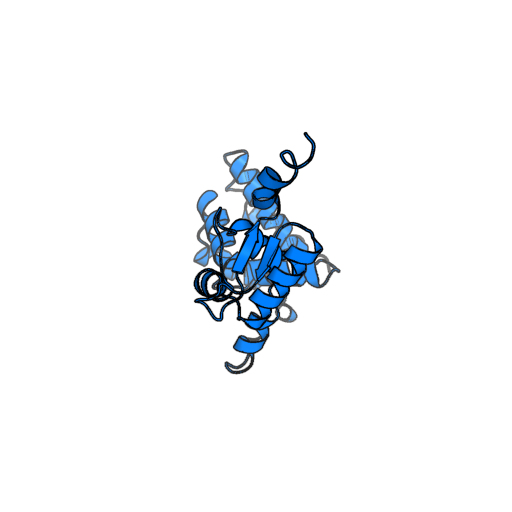A A O 1
ATOM 706 N N . PRO A 1 90 ? 19.482 -3.032 -6.894 1.00 40.75 90 PRO A N 1
ATOM 707 C CA . PRO A 1 90 ? 20.641 -2.672 -6.097 1.00 40.75 90 PRO A CA 1
ATOM 708 C C . PRO A 1 90 ? 21.481 -3.923 -5.840 1.00 40.75 90 PRO A C 1
ATOM 710 O O . PRO A 1 90 ? 20.937 -4.994 -5.550 1.00 40.75 90 PRO A O 1
ATOM 713 N N . GLU A 1 91 ? 22.808 -3.794 -5.908 1.00 36.94 91 GLU A N 1
ATOM 714 C CA . GLU A 1 91 ? 23.707 -4.858 -5.464 1.00 36.94 91 GLU A CA 1
ATOM 715 C C . GLU A 1 91 ? 23.326 -5.308 -4.038 1.00 36.94 91 GLU A C 1
ATOM 717 O O . GLU A 1 91 ? 22.961 -4.474 -3.197 1.00 36.94 91 GLU A O 1
ATOM 722 N N . PRO A 1 92 ? 23.420 -6.613 -3.719 1.00 41.28 92 PRO A N 1
ATOM 723 C CA . PRO A 1 92 ? 22.796 -7.212 -2.533 1.00 41.28 92 PRO A CA 1
ATOM 724 C C . PRO A 1 92 ? 23.254 -6.623 -1.187 1.00 41.28 92 PRO A C 1
ATOM 726 O O . PRO A 1 92 ? 22.591 -6.829 -0.172 1.00 41.28 92 PRO A O 1
ATOM 729 N N . LYS A 1 93 ? 24.347 -5.849 -1.155 1.00 36.78 93 LYS A N 1
ATOM 730 C CA . LYS A 1 93 ? 24.813 -5.136 0.044 1.00 36.78 93 LYS A CA 1
ATOM 731 C C . LYS A 1 93 ? 24.123 -3.785 0.288 1.00 36.78 93 LYS A C 1
ATOM 733 O O . LYS A 1 93 ? 24.124 -3.336 1.426 1.00 36.78 93 LYS A O 1
ATOM 738 N N . GLN A 1 94 ? 23.502 -3.162 -0.718 1.00 39.12 94 GLN A N 1
ATOM 739 C CA . GLN A 1 94 ? 22.833 -1.854 -0.588 1.00 39.12 94 GLN A CA 1
ATOM 740 C C . GLN A 1 94 ? 21.318 -1.968 -0.337 1.00 39.12 94 GLN A C 1
ATOM 742 O O . GLN A 1 94 ? 20.731 -1.102 0.311 1.00 39.12 94 GLN A O 1
ATOM 747 N N . ALA A 1 95 ? 20.680 -3.068 -0.757 1.00 35.88 95 ALA A N 1
ATOM 748 C CA . ALA A 1 95 ? 19.243 -3.303 -0.564 1.00 35.88 95 ALA A CA 1
ATOM 749 C C . ALA A 1 95 ? 18.817 -3.329 0.921 1.00 35.88 95 ALA A C 1
ATOM 751 O O . ALA A 1 95 ? 17.732 -2.869 1.277 1.00 35.88 95 ALA A O 1
ATOM 752 N N . LEU A 1 96 ? 19.694 -3.815 1.806 1.00 37.03 96 LEU A N 1
ATOM 753 C CA . LEU A 1 96 ? 19.445 -3.888 3.251 1.00 37.03 96 LEU A CA 1
ATOM 754 C C . LEU A 1 96 ? 19.460 -2.513 3.942 1.00 37.03 96 LEU A C 1
ATOM 756 O O . LEU A 1 96 ? 18.747 -2.330 4.930 1.00 37.03 96 LEU A O 1
ATOM 760 N N . ASP A 1 97 ? 20.202 -1.540 3.410 1.00 39.34 97 ASP A N 1
ATOM 761 C CA . ASP A 1 97 ? 20.250 -0.173 3.946 1.00 39.34 97 ASP A CA 1
ATOM 762 C C . ASP A 1 97 ? 19.120 0.715 3.404 1.00 39.34 97 ASP A C 1
ATOM 764 O O . ASP A 1 97 ? 18.660 1.624 4.099 1.00 39.34 97 ASP A O 1
ATOM 768 N N . VAL A 1 98 ? 18.610 0.419 2.204 1.00 36.56 98 VAL A N 1
ATOM 769 C CA . VAL A 1 98 ? 17.464 1.118 1.596 1.00 36.56 98 VAL A CA 1
ATOM 770 C C . VAL A 1 98 ? 16.148 0.670 2.242 1.00 36.56 98 VAL A C 1
ATOM 772 O O . VAL A 1 98 ? 15.372 1.508 2.696 1.00 36.56 98 VAL A O 1
ATOM 775 N N . VAL A 1 99 ? 15.930 -0.634 2.439 1.00 37.06 99 VAL A N 1
ATOM 776 C CA . VAL A 1 99 ? 14.725 -1.139 3.134 1.00 37.06 99 VAL A CA 1
ATOM 777 C C . VAL A 1 99 ? 14.669 -0.664 4.597 1.00 37.06 99 VAL A C 1
ATOM 779 O O . VAL A 1 99 ? 13.592 -0.432 5.141 1.00 37.06 99 VAL A O 1
ATOM 782 N N . ARG A 1 100 ? 15.823 -0.409 5.231 1.00 42.84 100 ARG A N 1
ATOM 783 C CA . ARG A 1 100 ? 15.901 0.206 6.569 1.00 42.84 100 ARG A CA 1
ATOM 784 C C . ARG A 1 100 ? 15.679 1.725 6.576 1.00 42.84 100 ARG A C 1
ATOM 786 O O . ARG A 1 100 ? 15.446 2.282 7.647 1.00 42.84 100 ARG A O 1
ATOM 793 N N . ARG A 1 101 ? 15.736 2.416 5.436 1.00 41.53 101 ARG A N 1
ATOM 794 C CA . ARG A 1 101 ? 15.568 3.881 5.357 1.00 41.53 101 ARG A CA 1
ATOM 795 C C . ARG A 1 101 ? 14.173 4.333 4.922 1.00 41.53 101 ARG A C 1
ATOM 797 O O . ARG A 1 101 ? 13.781 5.422 5.325 1.00 41.53 101 ARG A O 1
ATOM 804 N N . PHE A 1 102 ? 13.410 3.504 4.209 1.00 41.44 102 PHE A N 1
ATOM 805 C CA . PHE A 1 102 ? 12.245 3.960 3.430 1.00 41.44 102 PHE A CA 1
ATOM 806 C C . PHE A 1 102 ? 10.846 3.575 3.942 1.00 41.44 102 PHE A C 1
ATOM 808 O O . PHE A 1 102 ? 9.889 3.613 3.183 1.00 41.44 102 PHE A O 1
ATOM 815 N N . THR A 1 103 ? 10.659 3.276 5.225 1.00 52.41 103 THR A N 1
ATOM 816 C CA . THR A 1 103 ? 9.329 3.511 5.822 1.00 52.41 103 THR A CA 1
ATOM 817 C C . THR A 1 103 ? 9.312 4.953 6.331 1.00 52.41 103 THR A C 1
ATOM 819 O O . THR A 1 103 ? 10.096 5.231 7.251 1.00 52.41 103 THR A O 1
ATOM 822 N N . PRO A 1 104 ? 8.488 5.866 5.781 1.00 58.44 104 PRO A N 1
ATOM 823 C CA . PRO A 1 104 ? 8.274 7.189 6.359 1.00 58.44 104 PRO A CA 1
ATOM 824 C C . PRO A 1 104 ? 8.063 7.070 7.869 1.00 58.44 104 PRO A C 1
ATOM 826 O O . PRO A 1 104 ? 7.434 6.119 8.346 1.00 58.44 104 PRO A O 1
ATOM 829 N N . THR A 1 105 ? 8.639 7.987 8.647 1.00 59.34 105 THR A N 1
ATOM 830 C CA . THR A 1 105 ? 8.516 7.946 10.113 1.00 59.34 105 THR A CA 1
ATOM 831 C C . THR A 1 105 ? 7.052 7.893 10.544 1.00 59.34 105 THR A C 1
ATOM 833 O O . THR A 1 105 ? 6.720 7.119 11.435 1.00 59.34 105 THR A O 1
ATOM 836 N N . GLU A 1 106 ? 6.178 8.583 9.819 1.00 55.97 106 GLU A N 1
ATOM 837 C CA . GLU A 1 106 ? 4.728 8.573 10.012 1.00 55.97 106 GLU A CA 1
ATOM 838 C C . GLU A 1 106 ? 4.106 7.185 9.803 1.00 55.97 106 GLU A C 1
ATOM 840 O O . GLU A 1 106 ? 3.340 6.732 10.649 1.00 55.97 106 GLU A O 1
ATOM 845 N N . ILE A 1 107 ? 4.499 6.441 8.759 1.00 53.66 107 ILE A N 1
ATOM 846 C CA . ILE A 1 107 ? 4.024 5.061 8.538 1.00 53.66 107 ILE A CA 1
ATOM 847 C C . ILE A 1 107 ? 4.476 4.142 9.680 1.00 53.66 107 ILE A C 1
ATOM 849 O O . ILE A 1 107 ? 3.700 3.313 10.149 1.00 53.66 107 ILE A O 1
ATOM 853 N N . ARG A 1 108 ? 5.701 4.312 10.198 1.00 64.81 108 ARG A N 1
ATOM 854 C CA . ARG A 1 108 ? 6.188 3.530 11.352 1.00 64.81 108 ARG A CA 1
ATOM 855 C C . ARG A 1 108 ? 5.428 3.852 12.632 1.00 64.81 108 ARG A C 1
ATOM 857 O O . ARG A 1 108 ? 5.100 2.942 13.386 1.00 64.81 108 ARG A O 1
ATOM 864 N N . VAL A 1 109 ? 5.173 5.131 12.884 1.00 63.31 109 VAL A N 1
ATOM 865 C CA . VAL A 1 109 ? 4.427 5.603 14.056 1.00 63.31 109 VAL A CA 1
ATOM 866 C C . VAL A 1 109 ? 2.987 5.108 13.998 1.00 63.31 109 VAL A C 1
ATOM 868 O O . VAL A 1 109 ? 2.502 4.564 14.987 1.00 63.31 109 VAL A O 1
ATOM 871 N N . ASN A 1 110 ? 2.349 5.176 12.829 1.00 59.38 110 ASN A N 1
ATOM 872 C CA . ASN A 1 110 ? 1.002 4.655 12.609 1.00 59.38 110 ASN A CA 1
ATOM 873 C C . ASN A 1 110 ? 0.939 3.128 12.729 1.00 59.38 110 ASN A C 1
ATOM 875 O O . ASN A 1 110 ? 0.011 2.611 13.345 1.00 59.38 110 ASN A O 1
ATOM 879 N N . ALA A 1 111 ? 1.939 2.402 12.220 1.00 60.59 111 ALA A N 1
ATOM 880 C CA . ALA A 1 111 ? 2.024 0.953 12.383 1.00 60.59 111 ALA A CA 1
ATOM 881 C C . ALA A 1 111 ? 2.171 0.562 13.859 1.00 60.59 111 ALA A C 1
ATOM 883 O O . ALA A 1 111 ? 1.443 -0.308 14.326 1.00 60.59 111 ALA A O 1
ATOM 884 N N . VAL A 1 112 ? 3.055 1.236 14.611 1.00 68.31 112 VAL A N 1
ATOM 885 C CA . VAL A 1 112 ? 3.182 1.029 16.063 1.00 68.31 112 VAL A CA 1
ATOM 886 C C . VAL A 1 112 ? 1.864 1.351 16.760 1.00 68.31 112 VAL A C 1
ATOM 888 O O . VAL A 1 112 ? 1.417 0.541 17.564 1.00 68.31 112 VAL A O 1
ATOM 891 N N . ARG A 1 113 ? 1.219 2.476 16.422 1.00 70.62 113 ARG A N 1
ATOM 892 C CA . ARG A 1 113 ? -0.071 2.900 16.984 1.00 70.62 113 ARG A CA 1
ATOM 893 C C . ARG A 1 113 ? -1.168 1.852 16.771 1.00 70.62 113 ARG A C 1
ATOM 895 O O . ARG A 1 113 ? -1.882 1.535 17.714 1.00 70.62 113 ARG A O 1
ATOM 902 N N . ALA A 1 114 ? -1.271 1.296 15.565 1.00 64.31 114 ALA A N 1
ATOM 903 C CA . ALA A 1 114 ? -2.289 0.311 15.200 1.00 64.31 114 ALA A CA 1
ATOM 904 C C . ALA A 1 114 ? -2.143 -1.027 15.940 1.00 64.31 114 ALA A C 1
ATOM 906 O O . ALA A 1 114 ? -3.125 -1.746 16.104 1.00 64.31 114 ALA A O 1
ATOM 907 N N . ILE A 1 115 ? -0.929 -1.363 16.382 1.00 71.50 115 ILE A N 1
ATOM 908 C CA . ILE A 1 115 ? -0.654 -2.609 17.101 1.00 71.50 115 ILE A CA 1
ATOM 909 C C . ILE A 1 115 ? -0.458 -2.404 18.601 1.00 71.50 115 ILE A C 1
ATOM 911 O O . ILE A 1 115 ? -0.056 -3.353 19.272 1.00 71.50 115 ILE A O 1
ATOM 915 N N . LEU A 1 116 ? -0.670 -1.192 19.134 1.00 78.31 116 LEU A N 1
ATOM 916 C CA . LEU A 1 116 ? -0.523 -0.964 20.569 1.00 78.31 116 LEU A CA 1
ATOM 917 C C . LEU A 1 116 ? -1.457 -1.923 21.311 1.00 78.31 116 LEU A C 1
ATOM 919 O O . LEU A 1 116 ? -2.645 -1.953 21.000 1.00 78.31 116 LEU A O 1
ATOM 923 N N . PRO A 1 117 ? -0.960 -2.710 22.268 1.00 77.00 117 PRO A N 1
ATOM 924 C CA . PRO A 1 117 ? -1.816 -3.578 23.054 1.00 77.00 117 PRO A CA 1
ATOM 925 C C . PRO A 1 117 ? -2.604 -2.773 24.096 1.00 77.00 117 PRO A C 1
ATOM 927 O O . PRO A 1 117 ? -2.170 -1.697 24.499 1.00 77.00 117 PRO A O 1
ATOM 930 N N . ASP A 1 118 ? -3.713 -3.332 24.586 1.00 78.62 118 ASP A N 1
ATOM 931 C CA . ASP A 1 118 ? -4.463 -2.805 25.745 1.00 78.62 118 ASP A CA 1
ATOM 932 C C . ASP A 1 118 ? -3.806 -3.206 27.093 1.00 78.62 118 ASP A C 1
ATOM 934 O O . ASP A 1 118 ? -4.472 -3.387 28.110 1.00 78.62 118 ASP A O 1
ATOM 938 N N . HIS A 1 119 ? -2.495 -3.467 27.093 1.00 79.75 119 HIS A N 1
ATOM 939 C CA . HIS A 1 119 ? -1.704 -3.849 28.265 1.00 79.75 119 HIS A CA 1
ATOM 940 C C . HIS A 1 119 ? -0.289 -3.274 28.173 1.00 79.75 119 HIS A C 1
ATOM 942 O O . HIS A 1 119 ? 0.164 -2.877 27.099 1.00 79.75 119 HIS A O 1
ATOM 948 N N . ASP A 1 120 ? 0.432 -3.274 29.293 1.00 86.12 120 ASP A N 1
ATOM 949 C CA . ASP A 1 120 ? 1.815 -2.803 29.347 1.00 86.12 120 ASP A CA 1
ATOM 950 C C . ASP A 1 120 ? 2.715 -3.605 28.400 1.00 86.12 120 ASP A C 1
ATOM 952 O O . ASP A 1 120 ? 2.740 -4.837 28.416 1.00 86.12 120 ASP A O 1
ATOM 956 N N . PHE A 1 121 ? 3.511 -2.907 27.600 1.00 86.00 121 PHE A N 1
ATOM 957 C CA . PHE A 1 121 ? 4.423 -3.511 26.635 1.00 86.00 121 PHE A CA 1
ATOM 958 C C . 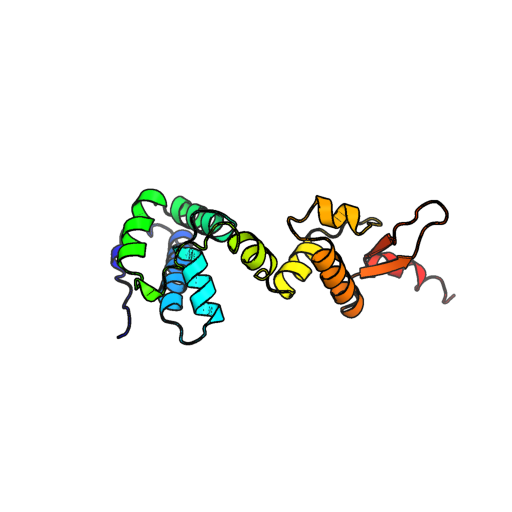PHE A 1 121 ? 5.842 -2.967 26.783 1.00 86.00 121 PHE A C 1
ATOM 960 O O . PHE A 1 121 ? 6.082 -1.908 27.360 1.00 86.00 121 PHE A O 1
ATOM 967 N N . ASP A 1 122 ? 6.814 -3.694 26.237 1.00 88.50 122 ASP A N 1
ATOM 968 C CA . ASP A 1 122 ? 8.204 -3.254 26.162 1.00 88.50 122 ASP A CA 1
ATOM 969 C C . ASP A 1 122 ? 8.668 -3.105 24.699 1.00 88.50 122 ASP A C 1
ATOM 971 O O . ASP A 1 122 ? 7.992 -3.486 23.739 1.00 88.50 122 ASP A O 1
ATOM 975 N N . LEU A 1 123 ? 9.859 -2.533 24.500 1.00 84.69 123 LEU A N 1
ATOM 976 C CA . LEU A 1 123 ? 10.423 -2.386 23.153 1.00 84.69 123 LEU A CA 1
ATOM 977 C C . LEU A 1 123 ? 10.704 -3.728 22.460 1.00 84.69 123 LEU A C 1
ATOM 979 O O . LEU A 1 123 ? 10.749 -3.753 21.233 1.00 84.69 123 LEU A O 1
ATOM 983 N N . ALA A 1 124 ? 10.958 -4.809 23.200 1.00 84.56 124 ALA A N 1
ATOM 984 C CA . ALA A 1 124 ? 11.221 -6.114 22.597 1.00 84.56 124 ALA A CA 1
ATOM 985 C C . ALA A 1 124 ? 9.934 -6.701 22.005 1.00 84.56 124 ALA A C 1
ATOM 987 O O . ALA A 1 124 ? 9.949 -7.122 20.853 1.00 84.56 124 ALA A O 1
ATOM 988 N N . TRP A 1 125 ? 8.822 -6.597 22.732 1.00 86.44 125 TRP A N 1
ATOM 989 C CA . TRP A 1 125 ? 7.485 -6.977 22.287 1.00 86.44 125 TRP A CA 1
ATOM 990 C C . TRP A 1 125 ? 7.103 -6.295 20.967 1.00 86.44 125 TRP A C 1
ATOM 992 O O . TRP A 1 125 ? 6.589 -6.951 20.060 1.00 86.44 125 TRP A O 1
ATOM 1002 N N . LEU A 1 126 ? 7.419 -4.999 20.827 1.00 80.12 126 LEU A N 1
ATOM 1003 C CA . LEU A 1 126 ? 7.203 -4.241 19.588 1.00 80.12 126 LEU A CA 1
ATOM 1004 C C . LEU A 1 126 ? 8.099 -4.719 18.438 1.00 80.12 126 LEU A C 1
ATOM 1006 O O . LEU A 1 126 ? 7.630 -4.866 17.312 1.00 80.12 126 LEU A O 1
ATOM 1010 N N . CYS A 1 127 ? 9.383 -4.973 18.711 1.00 79.62 127 CYS A N 1
ATOM 1011 C CA . CYS A 1 127 ? 10.327 -5.457 17.696 1.00 79.62 127 CYS A CA 1
ATOM 1012 C C . CYS A 1 127 ? 9.991 -6.871 17.198 1.00 79.62 127 CYS A C 1
ATOM 1014 O O . CYS A 1 127 ? 10.346 -7.214 16.079 1.00 79.62 127 CYS A O 1
ATOM 1016 N N . GLU A 1 128 ? 9.343 -7.698 18.019 1.00 79.25 128 GLU A N 1
ATOM 1017 C CA . GLU A 1 128 ? 8.892 -9.040 17.623 1.00 79.25 128 GLU A CA 1
ATOM 1018 C C . GLU A 1 128 ? 7.674 -9.001 16.690 1.00 79.25 128 GLU A C 1
ATOM 1020 O O . GLU A 1 128 ? 7.448 -9.944 15.935 1.00 79.25 128 GLU A O 1
ATOM 1025 N N . ARG A 1 129 ? 6.889 -7.918 16.732 1.00 74.25 129 ARG A N 1
ATOM 1026 C CA . ARG A 1 129 ? 5.616 -7.783 16.003 1.00 74.25 129 ARG A CA 1
ATOM 1027 C C . ARG A 1 129 ? 5.694 -6.894 14.772 1.00 74.25 129 ARG A C 1
ATOM 1029 O O . ARG A 1 129 ? 4.805 -6.954 13.929 1.00 74.25 129 ARG A O 1
ATOM 1036 N N . LEU A 1 130 ? 6.747 -6.092 14.651 1.00 70.50 130 LEU A N 1
ATOM 1037 C CA . LEU A 1 130 ? 6.973 -5.226 13.503 1.00 70.50 130 LEU A CA 1
ATOM 1038 C C . LEU A 1 130 ? 8.279 -5.603 12.805 1.00 70.50 130 LEU A C 1
ATOM 1040 O O . LEU A 1 130 ? 9.297 -5.766 13.478 1.00 70.50 130 LEU A O 1
ATOM 1044 N N . PRO A 1 131 ? 8.307 -5.659 11.462 1.00 67.38 131 PRO A N 1
ATOM 1045 C CA . P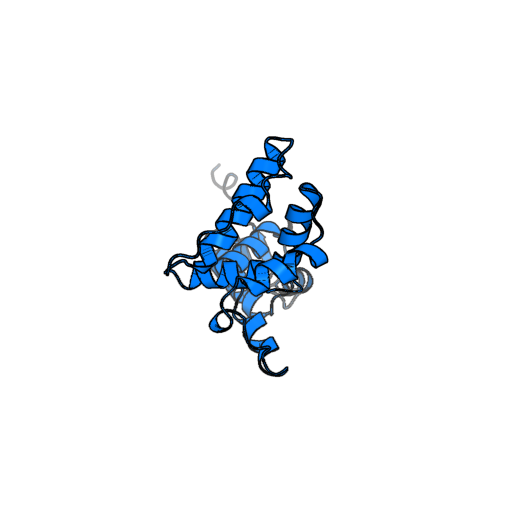RO A 1 131 ? 9.525 -5.909 10.695 1.00 67.38 131 PRO A CA 1
ATOM 1046 C C . PRO A 1 131 ? 10.432 -4.661 10.642 1.00 67.38 131 PRO A C 1
ATOM 1048 O O . PRO A 1 131 ? 10.956 -4.308 9.588 1.00 67.38 131 PRO A O 1
ATOM 1051 N N . ILE A 1 132 ? 10.611 -3.965 11.770 1.00 70.44 132 ILE A N 1
ATOM 1052 C CA . ILE A 1 132 ? 11.412 -2.741 11.890 1.00 70.44 132 ILE A CA 1
ATOM 1053 C C . ILE A 1 132 ? 12.517 -2.923 12.937 1.00 70.44 132 ILE A C 1
ATOM 1055 O O . ILE A 1 132 ? 12.394 -3.667 13.909 1.00 70.44 132 ILE A O 1
ATOM 1059 N N . GLY A 1 133 ? 13.646 -2.247 12.739 1.00 73.25 133 GLY A N 1
ATOM 1060 C CA . GLY A 1 133 ? 14.799 -2.356 13.627 1.00 73.25 133 GLY A CA 1
ATOM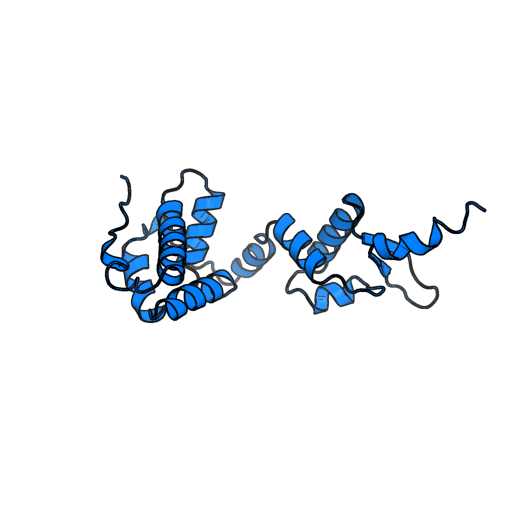 1061 C C . GLY A 1 133 ? 14.551 -1.734 15.005 1.00 73.25 133 GLY A C 1
ATOM 1062 O O . GLY A 1 133 ? 13.813 -0.763 15.153 1.00 73.25 133 GLY A O 1
ATOM 1063 N N . ARG A 1 134 ? 15.271 -2.208 16.030 1.00 78.81 134 ARG A N 1
ATOM 1064 C CA . ARG A 1 134 ? 15.141 -1.725 17.422 1.00 78.81 134 ARG A CA 1
ATOM 1065 C C . ARG A 1 134 ? 15.317 -0.209 17.588 1.00 78.81 134 ARG A C 1
ATOM 1067 O O . ARG A 1 134 ? 14.672 0.399 18.441 1.00 78.81 134 ARG A O 1
ATOM 1074 N N . GLY A 1 135 ? 16.185 0.407 16.782 1.00 78.44 135 GLY A N 1
ATOM 1075 C CA . GLY A 1 135 ? 16.352 1.865 16.749 1.00 78.44 135 GLY A CA 1
ATOM 1076 C C . GLY A 1 135 ? 15.111 2.594 16.222 1.00 78.44 135 GLY A C 1
ATOM 1077 O O . GLY A 1 135 ? 14.747 3.639 16.752 1.00 78.44 135 GLY A O 1
ATOM 1078 N N . GLN A 1 136 ? 14.423 2.001 15.245 1.00 77.12 136 GLN A N 1
ATOM 1079 C CA . GLN A 1 136 ? 13.190 2.529 14.663 1.00 77.12 136 GLN A CA 1
ATOM 1080 C C . GLN A 1 136 ? 12.005 2.359 15.618 1.00 77.12 136 GLN A C 1
ATOM 1082 O O . GLN A 1 136 ? 11.274 3.322 15.817 1.00 77.12 136 GLN A O 1
ATOM 1087 N N . CYS A 1 137 ? 11.876 1.208 16.297 1.00 80.50 137 CYS A N 1
ATOM 1088 C CA . CYS A 1 137 ? 10.895 1.038 17.378 1.00 80.50 137 CYS A CA 1
ATOM 1089 C C . CYS A 1 137 ? 11.072 2.106 18.462 1.00 80.50 137 CYS A C 1
ATOM 1091 O O . CYS A 1 137 ? 10.106 2.721 18.897 1.00 80.50 137 CYS A O 1
ATOM 1093 N N . ARG A 1 138 ? 12.318 2.376 18.878 1.00 85.19 138 ARG A N 1
ATOM 1094 C CA . ARG A 1 138 ? 12.603 3.409 19.885 1.00 85.19 138 ARG A CA 1
ATOM 1095 C C . ARG A 1 138 ? 12.203 4.805 19.408 1.00 85.19 138 ARG A C 1
ATOM 1097 O O . ARG A 1 138 ? 11.675 5.576 20.202 1.00 85.19 138 ARG A O 1
ATOM 1104 N N . HIS A 1 139 ? 12.484 5.135 18.150 1.00 83.25 139 HIS A N 1
ATOM 1105 C CA . HIS A 1 139 ? 12.123 6.428 17.579 1.00 83.25 139 HIS A CA 1
ATOM 1106 C C . HIS A 1 139 ? 10.601 6.599 17.488 1.00 83.25 139 HIS A C 1
ATOM 1108 O O . HIS A 1 139 ? 10.087 7.604 17.965 1.00 83.25 139 HIS A O 1
ATOM 1114 N N . ALA A 1 140 ? 9.886 5.584 16.995 1.00 81.25 140 ALA A N 1
ATOM 1115 C CA . ALA A 1 140 ? 8.428 5.600 16.909 1.00 81.25 140 ALA A CA 1
ATOM 1116 C C . ALA A 1 140 ? 7.762 5.702 18.292 1.00 81.25 140 ALA A C 1
ATOM 1118 O O . ALA A 1 140 ? 6.864 6.513 18.480 1.00 81.25 140 ALA A O 1
ATOM 1119 N N . VAL A 1 141 ? 8.245 4.953 19.292 1.00 83.75 141 VAL A N 1
ATOM 1120 C CA . VAL A 1 141 ? 7.744 5.058 20.674 1.00 83.75 141 VAL A CA 1
ATOM 1121 C C . VAL A 1 141 ? 8.011 6.440 21.268 1.00 83.75 141 VAL A C 1
ATOM 1123 O O . VAL A 1 141 ? 7.144 6.978 21.944 1.00 83.75 141 VAL A O 1
ATOM 1126 N N . ARG A 1 142 ? 9.181 7.046 21.013 1.00 86.50 142 ARG A N 1
ATOM 1127 C CA . ARG A 1 142 ? 9.460 8.419 21.465 1.00 86.50 142 ARG A CA 1
ATOM 1128 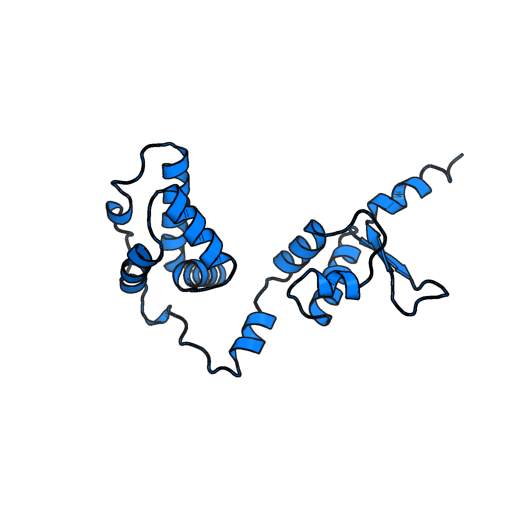C C . ARG A 1 142 ? 8.462 9.410 20.865 1.00 86.50 142 ARG A C 1
ATOM 1130 O O . ARG A 1 142 ? 7.931 10.225 21.605 1.00 86.50 142 ARG A O 1
ATOM 1137 N N . GLN A 1 143 ? 8.186 9.304 19.570 1.00 83.00 143 GLN A N 1
ATOM 1138 C CA . GLN A 1 143 ? 7.229 10.185 18.911 1.00 83.00 143 GLN A CA 1
ATOM 1139 C C . GLN A 1 143 ? 5.800 9.980 19.440 1.00 83.00 143 GLN A C 1
ATOM 1141 O O . GLN A 1 143 ? 5.117 10.950 19.733 1.00 83.00 143 GLN A O 1
ATOM 1146 N N . LEU A 1 144 ? 5.374 8.735 19.685 1.00 81.88 144 LEU A N 1
ATOM 1147 C CA . LEU A 1 144 ? 4.073 8.457 20.311 1.00 81.88 144 LEU A CA 1
ATOM 1148 C 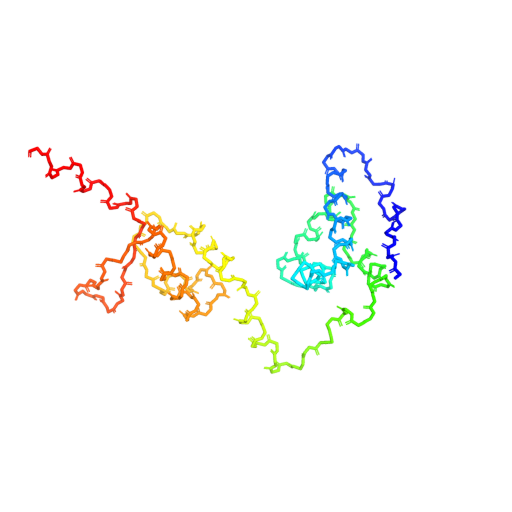C . LEU A 1 144 ? 3.961 8.997 21.746 1.00 81.88 144 LEU A C 1
ATOM 1150 O O . LEU A 1 144 ? 2.855 9.292 22.194 1.00 81.88 144 LEU A O 1
ATOM 1154 N N . ILE A 1 145 ? 5.080 9.129 22.467 1.00 85.06 145 ILE A N 1
ATOM 1155 C CA . ILE A 1 145 ? 5.119 9.804 23.773 1.00 85.06 145 ILE A CA 1
ATOM 1156 C C . ILE A 1 145 ? 4.961 11.318 23.605 1.00 85.06 145 ILE A C 1
ATOM 1158 O O . ILE A 1 145 ? 4.195 11.932 24.343 1.00 85.06 145 ILE A O 1
ATOM 1162 N N . GLU A 1 146 ? 5.651 11.919 22.634 1.00 82.38 146 GLU A N 1
ATOM 1163 C CA . GLU A 1 146 ? 5.538 13.353 22.317 1.00 82.38 146 GLU A CA 1
ATOM 1164 C C . GLU A 1 146 ? 4.122 13.728 21.844 1.00 82.38 146 GLU A C 1
ATOM 1166 O O . GLU A 1 146 ? 3.604 14.778 22.215 1.00 82.38 146 GLU A O 1
ATOM 1171 N N . GLU A 1 147 ? 3.462 12.836 21.104 1.00 79.44 147 GLU A N 1
ATOM 1172 C CA . GLU A 1 147 ? 2.065 12.960 20.663 1.00 79.44 147 GLU A CA 1
ATOM 1173 C C . GLU A 1 147 ? 1.043 12.635 21.770 1.00 79.44 147 GLU A C 1
ATOM 1175 O O . GLU A 1 147 ? -0.163 12.753 21.556 1.00 79.44 147 GLU A O 1
ATOM 1180 N N . GLY A 1 148 ? 1.496 12.201 22.951 1.00 83.00 148 GLY A N 1
ATOM 1181 C CA . GLY A 1 148 ? 0.634 11.879 24.088 1.00 83.00 148 GLY A CA 1
ATOM 1182 C C . GLY A 1 148 ? -0.164 10.578 23.950 1.00 83.00 148 GLY A C 1
ATOM 1183 O O . GLY A 1 148 ? -1.036 10.322 24.773 1.00 83.00 148 GLY A O 1
ATOM 1184 N N . VAL A 1 149 ? 0.134 9.729 22.965 1.00 81.62 149 VAL A N 1
ATOM 1185 C CA . VAL A 1 149 ? -0.550 8.443 22.730 1.00 81.62 149 VAL A CA 1
ATOM 1186 C C . VAL A 1 149 ? -0.051 7.358 23.686 1.00 81.62 149 VAL A C 1
ATOM 1188 O O . VAL A 1 149 ? -0.828 6.539 24.173 1.00 81.62 149 VAL A O 1
ATOM 1191 N N . VAL A 1 150 ? 1.252 7.354 23.967 1.00 86.50 150 VAL A N 1
ATOM 1192 C CA . VAL A 1 150 ? 1.923 6.360 24.815 1.00 86.50 150 VAL A CA 1
ATOM 1193 C C . VAL A 1 150 ? 2.580 7.052 26.002 1.00 86.50 150 VAL A C 1
ATOM 1195 O O . VAL A 1 150 ? 3.146 8.131 25.872 1.00 86.50 150 VAL A O 1
ATOM 1198 N N . SER A 1 151 ? 2.570 6.402 27.159 1.00 87.12 151 SER A N 1
ATOM 1199 C CA . SER A 1 151 ? 3.252 6.866 28.364 1.00 87.12 151 SER A CA 1
ATOM 1200 C C . SER A 1 151 ? 4.293 5.851 28.833 1.00 87.12 151 SER A C 1
ATOM 1202 O O . SER A 1 151 ? 4.111 4.640 28.721 1.00 87.12 151 SER A O 1
ATOM 1204 N N . SER A 1 152 ? 5.418 6.345 29.356 1.00 88.56 152 SER A N 1
ATOM 1205 C CA . SER A 1 152 ? 6.483 5.505 29.919 1.00 88.56 152 SER A CA 1
ATOM 1206 C C . SER A 1 152 ? 6.202 5.203 31.389 1.00 88.56 152 SER A C 1
ATOM 1208 O O . SER A 1 152 ? 6.186 6.117 32.209 1.00 88.56 152 SER A O 1
ATOM 1210 N N . LEU A 1 153 ? 6.099 3.920 31.736 1.00 83.38 153 LEU A N 1
ATOM 1211 C CA . LEU A 1 153 ? 5.915 3.437 33.111 1.00 83.38 153 LEU A CA 1
ATOM 1212 C C . LEU A 1 153 ? 7.239 3.275 33.878 1.00 83.38 153 LEU A C 1
ATOM 1214 O O . LEU A 1 153 ? 7.251 3.059 35.087 1.00 83.38 153 LEU A O 1
ATOM 1218 N N . GLY A 1 154 ? 8.377 3.395 33.188 1.00 83.19 154 GLY A N 1
ATOM 1219 C CA . GLY A 1 154 ? 9.695 3.185 33.785 1.00 83.19 154 GLY A CA 1
ATOM 1220 C C . GLY A 1 154 ? 10.095 1.709 33.790 1.00 83.19 154 GLY A C 1
ATOM 1221 O O . GLY A 1 154 ? 9.678 0.947 32.921 1.00 83.19 154 GLY A O 1
ATOM 1222 N N . ARG A 1 155 ? 10.982 1.312 34.708 1.00 83.50 155 ARG A N 1
ATOM 1223 C CA . ARG A 1 155 ? 11.487 -0.068 34.806 1.00 83.50 155 ARG A CA 1
ATOM 1224 C C . ARG A 1 155 ? 10.895 -0.755 36.039 1.00 83.50 155 ARG A C 1
ATOM 1226 O O . ARG A 1 155 ? 11.118 -0.248 37.140 1.00 83.50 155 ARG A O 1
ATOM 1233 N N . PRO A 1 156 ? 10.202 -1.895 35.896 1.00 74.44 156 PRO A N 1
ATOM 1234 C CA . PRO A 1 156 ? 9.768 -2.692 37.039 1.00 74.44 156 PRO A CA 1
ATOM 1235 C C . PRO A 1 156 ? 10.970 -3.155 37.870 1.00 74.44 156 PRO A C 1
ATOM 1237 O O . PRO A 1 156 ? 12.013 -3.490 37.320 1.00 74.44 156 PRO A O 1
ATOM 1240 N N . ALA A 1 157 ? 10.831 -3.281 39.192 1.00 70.56 157 ALA A N 1
ATOM 1241 C CA . ALA A 1 157 ? 11.937 -3.694 40.072 1.00 70.56 157 ALA A CA 1
ATOM 1242 C C . ALA A 1 157 ? 12.571 -5.058 39.707 1.00 70.56 157 ALA A C 1
ATOM 1244 O O . ALA A 1 157 ? 13.714 -5.330 40.070 1.00 70.56 157 ALA A O 1
ATOM 1245 N N . ARG A 1 158 ? 11.835 -5.919 38.988 1.00 70.56 158 ARG A N 1
ATOM 1246 C CA . ARG A 1 158 ? 12.281 -7.250 38.543 1.00 70.56 158 ARG A CA 1
ATOM 1247 C C . ARG A 1 158 ? 12.680 -7.317 37.065 1.00 70.56 158 ARG A C 1
ATOM 1249 O O . ARG A 1 158 ? 13.192 -8.352 36.647 1.00 70.56 158 ARG A O 1
ATOM 1256 N N . ASP A 1 159 ? 12.485 -6.248 36.292 1.00 72.88 159 ASP A N 1
ATOM 1257 C CA . ASP A 1 159 ? 12.784 -6.220 34.859 1.00 72.88 159 ASP A CA 1
ATOM 1258 C C . ASP A 1 159 ? 13.707 -5.043 34.506 1.00 72.88 159 ASP A C 1
ATOM 1260 O O . ASP A 1 159 ? 13.536 -3.906 34.937 1.00 72.88 159 ASP A O 1
ATOM 1264 N N . LYS A 1 160 ? 14.727 -5.313 33.689 1.00 77.62 160 LYS A N 1
ATOM 1265 C CA . LYS A 1 160 ? 15.651 -4.284 33.192 1.00 77.62 160 LYS A CA 1
ATOM 1266 C C . LYS A 1 160 ? 15.060 -3.486 32.025 1.00 77.62 160 LYS A C 1
ATOM 1268 O O . LYS A 1 160 ? 15.686 -2.517 31.583 1.00 77.62 160 LYS A O 1
ATOM 1273 N N . ARG A 1 161 ? 13.908 -3.893 31.491 1.00 83.19 161 ARG A N 1
ATOM 1274 C CA . ARG A 1 161 ? 13.251 -3.269 30.341 1.00 83.19 161 ARG A CA 1
ATOM 1275 C C . ARG A 1 161 ? 12.314 -2.149 30.783 1.00 83.19 161 ARG A C 1
ATOM 1277 O O . ARG A 1 161 ? 11.636 -2.243 31.798 1.00 83.19 161 ARG A O 1
ATOM 1284 N N . THR A 1 162 ? 12.317 -1.063 30.015 1.00 85.56 162 THR A N 1
ATOM 1285 C CA . THR A 1 162 ? 11.346 0.019 30.193 1.00 85.56 162 THR A CA 1
ATOM 1286 C C . THR A 1 162 ? 10.002 -0.436 29.641 1.00 85.56 162 THR A C 1
ATOM 1288 O O . THR A 1 162 ? 9.954 -0.903 28.500 1.00 85.56 162 THR A O 1
ATOM 1291 N N . GLN A 1 163 ? 8.952 -0.284 30.443 1.00 88.00 163 GLN A N 1
ATOM 1292 C CA . GLN A 1 163 ? 7.575 -0.557 30.056 1.00 88.00 163 GLN A CA 1
ATOM 1293 C C . GLN A 1 163 ? 6.854 0.719 29.626 1.00 88.00 163 GLN A C 1
ATOM 1295 O O . GLN A 1 163 ? 7.165 1.827 30.078 1.00 88.00 163 GLN A O 1
ATOM 1300 N N . TYR A 1 164 ? 5.892 0.533 28.737 1.00 88.88 164 TYR A N 1
ATOM 1301 C CA . TYR A 1 164 ? 5.068 1.559 28.127 1.00 88.88 164 TYR A CA 1
ATOM 1302 C C . TYR A 1 164 ? 3.610 1.096 28.148 1.00 88.88 164 TYR A C 1
ATOM 1304 O O . TYR A 1 164 ? 3.347 -0.100 28.068 1.00 88.88 164 TYR A O 1
ATOM 1312 N N . CYS A 1 165 ? 2.678 2.035 28.223 1.00 87.31 165 CYS A N 1
ATOM 1313 C CA . CYS A 1 165 ? 1.237 1.789 28.120 1.00 87.31 165 CYS A CA 1
ATOM 1314 C C . CYS A 1 165 ? 0.596 2.888 27.270 1.00 87.31 165 CYS A C 1
ATOM 1316 O O . CYS A 1 165 ? 1.253 3.893 26.966 1.00 87.31 165 CYS A O 1
ATOM 1318 N N . ARG A 1 166 ? -0.673 2.735 26.883 1.00 84.56 166 ARG A N 1
ATOM 1319 C CA . ARG A 1 166 ? -1.392 3.849 26.262 1.00 84.56 166 ARG A CA 1
ATOM 1320 C C . ARG A 1 166 ? -1.694 4.904 27.320 1.00 84.56 166 ARG A C 1
ATOM 1322 O O . ARG A 1 166 ? -2.031 4.594 28.458 1.00 84.56 166 ARG A O 1
ATOM 1329 N N . THR A 1 167 ? -1.583 6.175 26.954 1.00 82.56 167 THR A N 1
ATOM 1330 C CA . THR A 1 167 ? -1.844 7.277 27.892 1.00 82.56 167 THR A CA 1
ATOM 1331 C C . THR A 1 167 ? -3.301 7.295 28.366 1.00 82.56 167 THR A C 1
ATOM 1333 O O . THR A 1 167 ? -3.573 7.714 29.489 1.00 82.56 167 THR A O 1
ATOM 1336 N N . GLU A 1 168 ? -4.237 6.811 27.546 1.00 79.31 168 GLU A N 1
ATOM 1337 C CA . GLU A 1 168 ? -5.650 6.664 27.917 1.00 79.31 168 GLU A CA 1
ATOM 1338 C C . GLU A 1 168 ? -5.865 5.686 29.083 1.00 79.31 168 GLU A C 1
ATOM 1340 O O . GLU A 1 168 ? -6.694 5.951 29.953 1.00 79.31 168 GLU A O 1
ATOM 1345 N N . ASP A 1 169 ? -5.039 4.642 29.191 1.00 75.19 169 ASP A N 1
ATOM 1346 C CA . ASP A 1 169 ? -5.104 3.654 30.276 1.00 75.19 169 ASP A CA 1
ATOM 1347 C C . ASP A 1 169 ? -4.638 4.230 31.624 1.00 75.19 169 ASP A C 1
ATOM 1349 O O . ASP A 1 169 ? -4.906 3.664 32.684 1.00 75.19 169 ASP A O 1
ATOM 1353 N N . LEU A 1 170 ? -3.979 5.396 31.613 1.00 70.25 170 LEU A N 1
ATOM 1354 C CA . LEU A 1 170 ? -3.604 6.138 32.819 1.00 70.25 170 LEU A CA 1
ATOM 1355 C C . LEU A 1 170 ? -4.720 7.068 33.323 1.00 70.25 170 LEU A C 1
ATOM 1357 O O . LEU A 1 170 ? -4.655 7.557 34.457 1.00 70.25 170 LEU A O 1
ATOM 1361 N N . LEU A 1 171 ? -5.754 7.326 32.513 1.00 57.84 171 LEU A N 1
ATOM 1362 C CA . LEU A 1 171 ? -6.848 8.238 32.859 1.00 57.84 171 LEU A CA 1
ATOM 1363 C C . LEU A 1 171 ? -7.829 7.743 33.942 1.00 57.84 171 LEU A C 1
ATOM 1365 O O . LEU A 1 171 ? -8.420 8.620 34.584 1.00 57.84 171 LEU A O 1
ATOM 1369 N N . PRO A 1 172 ? -7.968 6.441 34.289 1.00 52.69 172 PRO A N 1
ATOM 1370 C CA . PRO A 1 172 ? -8.763 6.049 35.454 1.00 52.69 172 PRO A CA 1
ATOM 1371 C C . PRO A 1 172 ? -8.194 6.557 36.791 1.00 52.69 172 PRO A C 1
ATOM 1373 O O . PRO A 1 172 ? -8.881 6.498 37.807 1.00 52.69 172 PRO A O 1
ATOM 1376 N N . LEU A 1 173 ? -6.957 7.074 36.824 1.00 49.81 173 LEU A N 1
ATOM 1377 C CA . LEU A 1 173 ? -6.288 7.498 38.060 1.00 49.81 173 LEU A CA 1
ATOM 1378 C C . LEU A 1 173 ? -6.318 9.013 38.319 1.00 49.81 173 LEU A C 1
ATOM 1380 O O . LEU A 1 173 ? -5.891 9.448 39.387 1.00 49.81 173 LEU A O 1
ATOM 1384 N N . ARG A 1 174 ? -6.838 9.838 37.397 1.00 45.00 174 ARG A N 1
ATOM 1385 C CA . ARG A 1 174 ? -6.917 11.302 37.597 1.00 45.00 174 ARG A CA 1
ATOM 1386 C C . ARG A 1 174 ? -8.294 11.823 38.005 1.00 45.00 174 ARG A C 1
ATOM 1388 O O . ARG A 1 174 ? -8.369 12.906 38.574 1.00 45.00 174 ARG A O 1
ATOM 1395 N N . SER A 1 175 ? -9.364 11.055 37.808 1.00 42.94 175 SER A N 1
ATOM 1396 C CA . SER A 1 175 ? -10.713 11.417 38.275 1.00 42.94 175 SER A CA 1
ATOM 1397 C C . SER A 1 175 ? -11.003 11.015 39.730 1.00 42.94 175 SER A C 1
ATOM 1399 O O . SER A 1 175 ? -11.998 11.468 40.290 1.00 42.94 175 SER A O 1
ATOM 1401 N N . ALA A 1 176 ? -10.135 10.220 40.370 1.00 43.12 176 ALA A N 1
ATOM 1402 C CA . ALA A 1 176 ? -10.292 9.792 41.766 1.00 43.12 176 ALA A CA 1
ATOM 1403 C C . ALA A 1 176 ? -9.486 10.628 42.784 1.00 43.12 176 ALA A C 1
ATOM 1405 O O . ALA A 1 176 ? -9.685 10.473 43.982 1.00 43.12 176 ALA A O 1
ATOM 1406 N N . ALA A 1 177 ? -8.608 11.534 42.334 1.00 45.16 177 ALA A N 1
ATOM 1407 C CA . ALA A 1 177 ? -7.786 12.384 43.208 1.00 45.16 177 ALA A CA 1
ATOM 1408 C C . ALA A 1 177 ? -8.377 13.791 43.440 1.00 45.16 177 ALA A C 1
ATOM 1410 O O . ALA A 1 177 ? -7.675 14.701 43.873 1.00 45.16 177 ALA A O 1
ATOM 1411 N N . SER A 1 178 ? -9.662 13.977 43.131 1.00 46.72 178 SER A N 1
ATOM 1412 C CA . SER A 1 178 ? -10.391 15.221 43.385 1.00 46.72 178 SER A CA 1
ATOM 1413 C C . SER A 1 178 ? -11.774 14.925 43.972 1.00 46.72 178 SER A C 1
ATOM 1415 O O . SER A 1 178 ? -12.795 15.310 43.402 1.00 46.72 178 SER A O 1
ATOM 1417 N N . ARG A 1 179 ? -11.802 14.202 45.096 1.00 39.84 179 ARG A N 1
ATOM 1418 C CA . ARG A 1 179 ? -12.864 14.253 46.109 1.00 39.84 179 ARG A CA 1
ATOM 1419 C C . ARG A 1 179 ? -12.247 14.121 47.491 1.00 39.84 179 ARG A C 1
ATOM 1421 O O . ARG A 1 179 ? -11.308 13.309 47.617 1.00 39.84 179 ARG A O 1
#

Foldseek 3Di:
DQPDDDPVLCVVQDPDPVLVVLVVVLVCLLNQCVDPDPVSNLVSLCLQQDPDDDSVVVNCVSQVVSPHHSVVSNVVSVVSRPPVSRPDPDDPVCVVVVVQPPDPLVNLLVVCLVPADQDKDFLVNVVVVDVHDSVSSVSSQVVCVVVQQKDWPQADPPGPTTIMHGNVNVVVPPVVVPD

pLDDT: mean 72.48, std 16.1, range [35.88, 94.44]

Sequence (179 aa):
MVMQADPSLFAHVASTPEQVLIIEVLLLAFHDLSSEHEDIRSEAVSFWSSRNGEWARHRRLLLSLIGLDDDAVMPRVRALIPDHLIPVAPEPKQALDVVRRFTPTEIRVNAVRAILPDHDFDLAWLCERLPIGRGQCRHAVRQLIEEGVVSSLGRPARDKRTQYCRTEDLLPLRSAASR

Radius of gyration: 22.09 Å; chains: 1; bounding box: 45×28×69 Å

Secondary structure (DSSP, 8-state):
------GGGTTTT--SHHHHHHHHHHHHHHHGGG-S-HHHHHHHHHHHH-SSSHHHHHHHHHHHHTT--HHHHHHHHHHHS-GGGSPPPPPTTTHHHHHTT-S-HHHHHHHHHHT--SS-EEHHHHHHHSSS-HHHHHHHHHHHHHTTSEEEEE--TT-SSPEEEEGGGGGGGTSSS--